Protein AF-A0A7S3BRZ8-F1 (afdb_monomer_lite)

Secondary structure (DSSP, 8-state):
----HHHH--SPTTSPPPHHHHHHHHHHHHT---HHHHHHHHHHHHHHHHHH-GGGHHHHHHHHHT-SS-GGG-------HHHHHHHHHHHHT--HHHHHHH-

Foldseek 3Di:
DDQDLQVLQPDAAQDDRDVVSLVVLVVVLVPDPDPVVNVVSVVSSLSNCCVRPVVCSVVSVCVVVVHDDPPVVVDDPPDDPVNVLVVCCVVVVHDSVVSVVVD

pLDDT: mean 89.5, std 7.9, range [49.34, 96.94]

InterPro domains:
  IPR012308 DNA ligase, ATP-dependent, N-terminal [PF04675] (18-102)
  IPR036599 DNA ligase, ATP-dependent, N-terminal domain superfamily [G3DSA:1.10.3260.10] (1-103)
  IPR036599 DNA ligase, ATP-dependent, N-terminal domain superfamily [SSF117018] (3-103)
  IPR050191 ATP-dependent DNA ligase [PTHR45674] (3-103)

Structure (mmCIF, N/CA/C/O backbone):
data_AF-A0A7S3BRZ8-F1
#
_entry.id   AF-A0A7S3BRZ8-F1
#
loop_
_atom_site.group_PDB
_atom_site.id
_atom_site.type_symbol
_atom_site.label_atom_id
_atom_site.label_alt_id
_atom_site.label_comp_id
_atom_site.label_asym_id
_atom_site.label_entity_id
_atom_site.label_seq_id
_atom_site.pdbx_PDB_ins_code
_atom_site.Cartn_x
_atom_site.Cartn_y
_atom_site.Cartn_z
_atom_site.occupancy
_atom_site.B_iso_or_equiv
_atom_site.auth_seq_id
_atom_site.auth_comp_id
_atom_site.auth_asym_id
_atom_site.auth_atom_id
_atom_site.pdbx_PDB_model_num
ATOM 1 N N . ALA A 1 1 ? 20.787 -9.113 -5.876 1.00 49.34 1 ALA A N 1
ATOM 2 C CA . ALA A 1 1 ? 20.090 -9.865 -6.938 1.00 49.34 1 ALA A CA 1
ATOM 3 C C . ALA A 1 1 ? 19.211 -8.891 -7.710 1.00 49.34 1 ALA A C 1
ATOM 5 O O . ALA A 1 1 ? 18.705 -7.961 -7.091 1.00 49.34 1 ALA A O 1
ATOM 6 N N . ALA A 1 2 ? 19.084 -9.039 -9.029 1.00 72.06 2 ALA A N 1
ATOM 7 C CA . ALA A 1 2 ? 18.134 -8.236 -9.794 1.00 72.06 2 ALA A CA 1
ATOM 8 C C . ALA A 1 2 ? 16.713 -8.646 -9.377 1.00 72.06 2 ALA A C 1
ATOM 10 O O . ALA A 1 2 ? 16.410 -9.836 -9.354 1.00 72.06 2 ALA A O 1
ATOM 11 N N . PHE A 1 3 ? 15.884 -7.681 -8.981 1.00 77.44 3 PHE A N 1
ATOM 12 C CA . PHE A 1 3 ? 14.469 -7.924 -8.715 1.00 77.44 3 PHE A CA 1
ATOM 13 C C . PHE A 1 3 ? 13.789 -8.393 -10.005 1.00 77.44 3 PHE A C 1
ATOM 15 O O . PHE A 1 3 ? 13.953 -7.739 -11.036 1.00 77.44 3 PHE A O 1
ATOM 22 N N . ASP A 1 4 ? 13.044 -9.498 -9.936 1.00 81.12 4 ASP A N 1
ATOM 23 C CA . ASP A 1 4 ? 12.224 -10.001 -11.038 1.00 81.12 4 ASP A CA 1
ATOM 24 C C . ASP A 1 4 ? 10.767 -9.528 -10.871 1.00 81.12 4 ASP A C 1
ATOM 26 O O . ASP A 1 4 ? 10.045 -10.043 -10.009 1.00 81.12 4 ASP A O 1
ATOM 30 N N . PRO A 1 5 ? 10.300 -8.569 -11.693 1.00 75.44 5 PRO A N 1
ATOM 31 C CA . PRO A 1 5 ? 8.930 -8.076 -11.614 1.00 75.44 5 PRO A CA 1
ATOM 32 C C . PRO A 1 5 ? 7.889 -9.138 -11.989 1.00 75.44 5 PRO A C 1
ATOM 34 O O . PRO A 1 5 ? 6.751 -9.068 -11.525 1.00 75.44 5 PRO A O 1
ATOM 37 N N . ALA A 1 6 ? 8.254 -10.125 -12.815 1.00 71.12 6 ALA A N 1
ATOM 38 C CA . ALA A 1 6 ? 7.328 -11.163 -13.247 1.00 71.12 6 ALA A CA 1
ATOM 39 C C . ALA A 1 6 ? 7.035 -12.159 -12.117 1.00 71.12 6 ALA A C 1
ATOM 41 O O . ALA A 1 6 ? 5.876 -12.544 -11.954 1.00 71.12 6 ALA A O 1
ATOM 42 N N . GLY A 1 7 ? 8.049 -12.534 -11.330 1.00 73.50 7 GLY A N 1
ATOM 43 C CA . GLY A 1 7 ? 7.908 -13.416 -10.169 1.00 73.50 7 GLY A CA 1
ATOM 44 C C . GLY A 1 7 ? 7.261 -12.760 -8.944 1.00 73.50 7 GLY A C 1
ATOM 45 O O . GLY A 1 7 ? 6.658 -13.453 -8.127 1.00 73.50 7 GLY A O 1
ATOM 46 N N . ALA A 1 8 ? 7.343 -11.432 -8.816 1.00 75.50 8 ALA A N 1
ATOM 47 C CA . ALA A 1 8 ? 6.706 -10.697 -7.719 1.00 75.50 8 ALA A CA 1
ATOM 48 C C . ALA A 1 8 ? 5.175 -10.621 -7.857 1.00 75.50 8 ALA A C 1
ATOM 50 O O . ALA A 1 8 ? 4.455 -10.586 -6.855 1.00 75.50 8 ALA A O 1
ATOM 51 N N . ALA A 1 9 ? 4.670 -10.609 -9.091 1.00 78.19 9 ALA A N 1
ATOM 52 C CA . ALA A 1 9 ? 3.244 -10.538 -9.357 1.00 78.19 9 ALA A CA 1
ATOM 53 C C . ALA A 1 9 ? 2.579 -11.915 -9.249 1.00 78.19 9 ALA A C 1
ATOM 55 O O . ALA A 1 9 ? 2.822 -12.811 -10.058 1.00 78.19 9 ALA A O 1
ATOM 56 N N . LYS A 1 10 ? 1.704 -12.063 -8.249 1.00 81.81 10 LYS A N 1
ATOM 57 C CA . LYS A 1 10 ? 0.945 -13.298 -7.983 1.00 81.81 10 LYS A CA 1
ATOM 58 C C . LYS A 1 10 ? -0.397 -13.377 -8.729 1.00 81.81 10 LYS A C 1
ATOM 60 O O . LYS A 1 10 ? -1.090 -14.382 -8.600 1.00 81.81 10 LYS A O 1
ATOM 65 N N . TRP A 1 11 ? -0.779 -12.335 -9.470 1.00 89.69 11 TRP A N 1
ATOM 66 C CA . TRP A 1 11 ? -2.013 -12.282 -10.267 1.00 89.69 11 TRP A CA 1
ATOM 67 C C . TRP A 1 11 ? -1.728 -12.520 -11.755 1.00 89.69 11 TRP A C 1
ATOM 69 O O . TRP A 1 11 ? -0.572 -12.460 -12.194 1.00 89.69 11 TRP A O 1
ATOM 79 N N . LYS A 1 12 ? -2.764 -12.839 -12.543 1.00 86.88 12 LYS A N 1
ATOM 80 C CA . LYS A 1 12 ? -2.575 -13.059 -13.984 1.00 86.88 12 LYS A CA 1
ATOM 81 C C . LYS A 1 12 ? -2.380 -11.728 -14.710 1.00 86.88 12 LYS A C 1
ATOM 83 O O . LYS A 1 12 ? -2.874 -10.692 -14.283 1.00 86.88 12 LYS A O 1
ATOM 88 N N . ALA A 1 13 ? -1.658 -11.764 -15.828 1.00 87.06 13 ALA A N 1
ATOM 89 C CA . ALA A 1 13 ? -1.496 -10.579 -16.669 1.00 87.06 13 ALA A CA 1
ATOM 90 C C . ALA A 1 13 ? -2.863 -10.099 -17.191 1.00 87.06 13 ALA A C 1
ATOM 92 O O . ALA A 1 13 ? -3.663 -10.922 -17.639 1.00 87.06 13 ALA A O 1
ATOM 93 N N . GLY A 1 14 ? -3.110 -8.790 -17.122 1.00 87.12 14 GLY A N 1
ATOM 94 C CA . GLY A 1 14 ? -4.385 -8.163 -17.481 1.00 87.12 14 GLY A CA 1
ATOM 95 C C . GLY A 1 14 ? -5.514 -8.338 -16.458 1.00 87.12 14 GLY A C 1
ATOM 96 O O . GLY A 1 14 ? -6.618 -7.863 -16.700 1.00 87.12 14 GLY A O 1
ATOM 97 N N . GLU A 1 15 ? -5.280 -9.019 -15.329 1.00 91.81 15 GLU A N 1
ATOM 98 C CA . GLU A 1 15 ? -6.213 -8.969 -14.198 1.00 91.81 15 GLU A CA 1
ATOM 99 C C . GLU A 1 15 ? -5.913 -7.733 -13.330 1.00 91.81 15 GLU A C 1
ATOM 101 O O . GLU A 1 15 ? -4.740 -7.352 -13.210 1.00 91.81 15 GLU A O 1
ATOM 106 N N . PRO A 1 16 ? -6.938 -7.129 -12.692 1.00 93.25 16 PRO A N 1
ATOM 107 C CA . PRO A 1 16 ? -6.738 -6.015 -11.774 1.00 93.25 16 PRO A CA 1
ATOM 108 C C . PRO A 1 16 ? -5.765 -6.367 -10.651 1.00 93.25 16 PRO A C 1
ATOM 110 O O . PRO A 1 16 ? -5.787 -7.482 -10.115 1.00 93.25 16 PRO A O 1
ATOM 113 N N . VAL A 1 17 ? -4.935 -5.404 -10.262 1.00 94.00 17 VAL A N 1
ATOM 114 C CA . VAL A 1 17 ? -3.956 -5.564 -9.187 1.00 94.00 17 VAL A CA 1
ATOM 115 C C . VAL A 1 17 ? -4.697 -5.833 -7.871 1.00 94.00 17 VAL A C 1
ATOM 117 O O . VAL A 1 17 ? -5.472 -4.990 -7.411 1.00 94.00 17 VAL A O 1
ATOM 120 N N . PRO A 1 18 ? -4.458 -6.978 -7.203 1.00 94.50 18 PRO A N 1
ATOM 121 C CA . PRO A 1 18 ? -5.090 -7.257 -5.922 1.00 94.50 18 PRO A CA 1
ATOM 122 C C . PRO A 1 18 ? -4.674 -6.232 -4.866 1.00 94.50 18 PRO A C 1
ATOM 124 O O . PRO A 1 18 ? -3.482 -6.010 -4.644 1.00 94.50 18 PRO A O 1
ATOM 127 N N . PHE A 1 19 ? -5.637 -5.671 -4.131 1.00 93.56 19 PHE A N 1
ATOM 128 C CA . PHE A 1 19 ? -5.333 -4.708 -3.065 1.00 93.56 19 PHE A CA 1
ATOM 129 C C . PHE A 1 19 ? -4.434 -5.302 -1.965 1.00 93.56 19 PHE A C 1
ATOM 131 O O . PHE A 1 19 ? -3.650 -4.588 -1.348 1.00 93.56 19 PHE A O 1
ATOM 138 N N . SER A 1 20 ? -4.480 -6.623 -1.759 1.00 94.31 20 SER A N 1
ATOM 139 C CA . SER A 1 20 ? -3.576 -7.334 -0.848 1.00 94.31 20 SER A CA 1
ATOM 140 C C . SER A 1 20 ? -2.099 -7.176 -1.219 1.00 94.31 20 SER A C 1
ATOM 142 O O . SER A 1 20 ? -1.275 -7.032 -0.324 1.00 94.31 20 SER A O 1
ATOM 144 N N . PHE A 1 21 ? -1.761 -7.135 -2.512 1.00 93.75 21 PHE A N 1
ATOM 145 C CA . PHE A 1 21 ? -0.390 -6.889 -2.971 1.00 93.75 21 PHE A CA 1
ATOM 146 C C . PHE A 1 21 ? 0.076 -5.470 -2.623 1.00 93.75 21 PHE A C 1
ATOM 148 O O . PHE A 1 21 ? 1.206 -5.263 -2.174 1.00 93.75 21 PHE A O 1
ATOM 155 N N . PHE A 1 22 ? -0.812 -4.490 -2.797 1.00 94.00 22 PHE A N 1
ATOM 156 C CA . PHE A 1 22 ? -0.536 -3.108 -2.422 1.00 94.00 22 PHE A CA 1
ATOM 157 C C . PHE A 1 22 ? -0.379 -2.958 -0.902 1.00 94.00 22 PHE A C 1
ATOM 159 O O . PHE A 1 22 ? 0.600 -2.365 -0.454 1.00 94.00 22 PHE A O 1
ATOM 166 N N . ARG A 1 23 ? -1.273 -3.566 -0.110 1.00 95.69 23 ARG A N 1
ATOM 167 C CA . ARG A 1 23 ? -1.153 -3.638 1.355 1.00 95.69 23 ARG A CA 1
ATOM 168 C C . ARG A 1 23 ? 0.186 -4.244 1.778 1.00 95.69 23 ARG A C 1
ATOM 170 O O . ARG A 1 23 ? 0.897 -3.603 2.536 1.00 95.69 23 ARG A O 1
ATOM 177 N N . ASP A 1 24 ? 0.564 -5.409 1.250 1.00 94.94 24 ASP A N 1
ATOM 178 C CA . ASP A 1 24 ? 1.836 -6.065 1.609 1.00 94.94 24 ASP A CA 1
ATOM 179 C C . ASP A 1 24 ? 3.048 -5.170 1.324 1.00 94.94 24 ASP A C 1
ATOM 181 O O . ASP A 1 24 ? 4.022 -5.152 2.075 1.00 94.94 24 ASP A O 1
ATOM 185 N N . THR A 1 25 ? 2.978 -4.392 0.241 1.00 94.88 25 THR A N 1
ATOM 186 C CA . THR A 1 25 ? 4.009 -3.402 -0.082 1.00 94.88 25 THR A CA 1
ATOM 187 C C . THR A 1 25 ? 4.040 -2.275 0.954 1.00 94.88 25 THR A C 1
ATOM 189 O O . THR A 1 25 ? 5.122 -1.860 1.363 1.00 94.88 25 THR A O 1
ATOM 192 N N . LEU A 1 26 ? 2.879 -1.769 1.383 1.00 96.12 26 LEU A N 1
ATOM 193 C CA . LEU A 1 26 ? 2.789 -0.735 2.418 1.00 96.12 26 LEU A CA 1
ATOM 194 C C . LEU A 1 26 ? 3.291 -1.230 3.778 1.00 96.12 26 LEU A C 1
ATOM 196 O O . LEU A 1 26 ? 4.006 -0.484 4.443 1.00 96.12 26 LEU A O 1
ATOM 200 N N . ASP A 1 27 ? 2.982 -2.469 4.154 1.00 96.88 27 ASP A N 1
ATOM 201 C CA . ASP A 1 27 ? 3.467 -3.083 5.395 1.00 96.88 27 ASP A CA 1
ATOM 202 C C . ASP A 1 27 ? 5.001 -3.182 5.3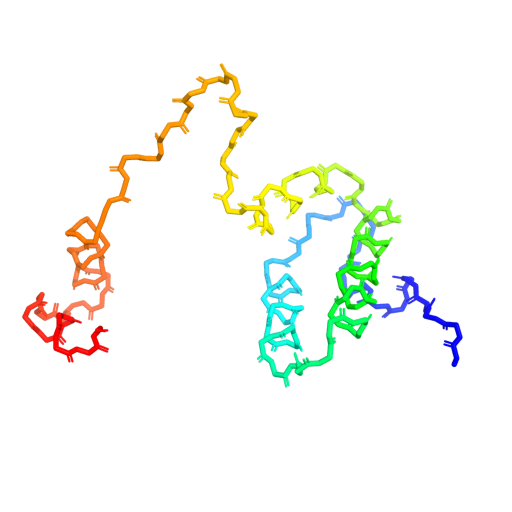74 1.00 96.88 27 ASP A C 1
ATOM 204 O O . ASP A 1 27 ? 5.675 -2.706 6.287 1.00 96.88 27 ASP A O 1
ATOM 208 N N . ALA A 1 28 ? 5.576 -3.661 4.263 1.00 95.94 28 ALA A N 1
ATOM 209 C CA . ALA A 1 28 ? 7.028 -3.702 4.079 1.00 95.94 28 ALA A CA 1
ATOM 210 C C . ALA A 1 28 ? 7.681 -2.305 4.108 1.00 95.94 28 ALA A C 1
ATOM 212 O O . ALA A 1 28 ? 8.818 -2.158 4.554 1.00 95.94 28 ALA A O 1
ATOM 213 N N . ILE A 1 29 ? 6.985 -1.270 3.625 1.00 96.31 29 ILE A N 1
ATOM 214 C CA . ILE A 1 29 ? 7.447 0.123 3.712 1.00 96.31 29 ILE A CA 1
ATOM 215 C C . ILE A 1 29 ? 7.393 0.629 5.158 1.00 96.31 29 ILE A C 1
ATOM 217 O O . ILE A 1 29 ? 8.308 1.337 5.574 1.00 96.31 29 ILE A O 1
ATOM 221 N N . ALA A 1 30 ? 6.344 0.293 5.910 1.00 95.94 30 ALA A N 1
ATOM 222 C CA . ALA A 1 30 ? 6.158 0.736 7.290 1.00 95.94 30 ALA A CA 1
ATOM 223 C C . ALA A 1 30 ? 7.211 0.146 8.242 1.00 95.94 30 ALA A C 1
ATOM 225 O O . ALA A 1 30 ? 7.630 0.817 9.184 1.00 95.94 30 ALA A O 1
ATOM 226 N N . GLU A 1 31 ? 7.668 -1.077 7.973 1.00 96.38 31 GLU A N 1
ATOM 227 C CA . GLU A 1 31 ? 8.710 -1.754 8.753 1.00 96.38 31 GLU A CA 1
ATOM 228 C C . GLU A 1 31 ? 10.142 -1.317 8.387 1.00 96.38 31 GLU A C 1
ATOM 230 O O . GLU A 1 31 ? 11.084 -1.590 9.135 1.00 96.38 31 GLU A O 1
ATOM 235 N N . GLU A 1 32 ? 10.344 -0.630 7.257 1.00 96.62 32 GLU A N 1
ATOM 236 C CA . GLU A 1 32 ? 11.676 -0.275 6.763 1.00 96.62 32 GLU A CA 1
ATOM 237 C C . GLU A 1 32 ? 12.103 1.146 7.182 1.00 96.62 32 GLU A C 1
ATOM 239 O O . GLU A 1 32 ? 11.534 2.134 6.717 1.00 96.62 32 GLU A O 1
ATOM 244 N N . PRO A 1 33 ? 13.180 1.309 7.974 1.00 94.75 33 PRO A N 1
ATOM 245 C CA . PRO A 1 33 ? 13.662 2.634 8.368 1.00 94.75 33 PRO A CA 1
ATOM 246 C C . PRO A 1 33 ? 14.483 3.353 7.282 1.00 94.75 33 PRO A C 1
ATOM 248 O O . PRO A 1 33 ? 14.672 4.572 7.342 1.00 94.75 33 PRO A O 1
ATOM 251 N N . LYS A 1 34 ? 15.041 2.639 6.293 1.00 96.94 34 LYS A N 1
ATOM 252 C CA . LYS A 1 34 ? 15.955 3.227 5.302 1.00 96.94 34 LYS A CA 1
ATOM 253 C C . LYS A 1 34 ? 15.194 3.730 4.084 1.00 96.94 34 LYS A C 1
ATOM 255 O O . LYS A 1 34 ? 14.730 2.956 3.249 1.00 96.94 34 LYS A O 1
ATOM 260 N N . ARG A 1 35 ? 15.233 5.048 3.872 1.00 95.25 35 ARG A N 1
ATOM 261 C CA . ARG A 1 35 ? 14.629 5.720 2.705 1.00 95.25 35 ARG A CA 1
ATOM 262 C C . ARG A 1 35 ? 14.984 5.081 1.356 1.00 95.25 35 ARG A C 1
ATOM 264 O O . ARG A 1 35 ? 14.111 4.947 0.506 1.00 95.25 35 ARG A O 1
ATOM 271 N N . LEU A 1 36 ? 16.243 4.684 1.147 1.00 96.88 36 LEU A N 1
ATOM 272 C CA . LEU A 1 36 ? 16.662 4.042 -0.107 1.00 96.88 36 LEU A CA 1
ATOM 273 C C . LEU A 1 36 ? 15.989 2.681 -0.315 1.00 96.88 36 LEU A C 1
ATOM 275 O O . LEU A 1 36 ? 15.650 2.335 -1.444 1.00 96.88 36 LEU A O 1
ATOM 279 N N . ARG A 1 37 ? 15.772 1.916 0.761 1.00 95.88 37 ARG A N 1
ATOM 280 C CA . ARG A 1 37 ? 15.094 0.625 0.666 1.00 95.88 37 ARG A CA 1
ATOM 281 C C . ARG A 1 37 ? 13.589 0.803 0.472 1.00 95.88 37 ARG A C 1
ATOM 283 O O . ARG A 1 37 ? 13.031 0.120 -0.378 1.00 95.88 37 ARG A O 1
ATOM 290 N N . ILE A 1 38 ? 12.972 1.794 1.119 1.00 96.38 38 ILE A N 1
ATOM 291 C CA . ILE A 1 38 ? 11.588 2.208 0.824 1.00 96.38 38 ILE A CA 1
ATOM 292 C C . ILE A 1 38 ? 11.427 2.536 -0.668 1.00 96.38 38 ILE A C 1
ATOM 294 O O . ILE A 1 38 ? 10.526 2.027 -1.327 1.00 96.38 38 ILE A O 1
ATOM 298 N N . GLN A 1 39 ? 12.326 3.349 -1.235 1.00 96.00 39 GLN A N 1
ATOM 299 C CA . GLN A 1 39 ? 12.287 3.693 -2.662 1.00 96.00 39 GLN A CA 1
ATOM 300 C C . GLN A 1 39 ? 12.413 2.461 -3.563 1.00 96.00 39 GLN A C 1
ATOM 302 O O . GLN A 1 39 ? 11.739 2.387 -4.591 1.00 96.00 39 GLN A O 1
ATOM 307 N N . GLN A 1 40 ? 13.252 1.494 -3.184 1.00 95.50 40 GLN A N 1
ATOM 308 C CA . GLN A 1 40 ? 13.350 0.224 -3.898 1.00 95.50 40 GLN A CA 1
ATOM 309 C C . GLN A 1 40 ? 12.038 -0.557 -3.829 1.00 95.50 40 GLN A C 1
ATOM 311 O O . GLN A 1 40 ? 11.543 -0.921 -4.884 1.00 95.50 40 GLN A O 1
ATOM 316 N N . LEU A 1 41 ? 11.434 -0.734 -2.649 1.00 95.31 41 LEU A N 1
ATOM 317 C CA . LEU A 1 41 ? 10.151 -1.436 -2.483 1.00 95.31 41 LEU A CA 1
ATOM 318 C C . LEU A 1 41 ? 9.037 -0.817 -3.339 1.00 95.31 41 LEU A C 1
ATOM 320 O O . LEU A 1 41 ? 8.334 -1.522 -4.061 1.00 95.31 41 LEU A O 1
ATOM 324 N N . VAL A 1 42 ? 8.923 0.515 -3.331 1.00 95.56 42 VAL A N 1
ATOM 325 C CA . VAL A 1 42 ? 7.965 1.231 -4.188 1.00 95.56 42 VAL A CA 1
ATOM 326 C C . VAL A 1 42 ? 8.276 0.989 -5.668 1.00 95.56 42 VAL A C 1
ATOM 328 O O . VAL A 1 42 ? 7.378 0.697 -6.452 1.00 95.56 42 VAL A O 1
ATOM 331 N N . THR A 1 43 ? 9.548 1.061 -6.066 1.00 95.19 43 THR A N 1
ATOM 332 C CA . THR A 1 43 ? 9.963 0.822 -7.460 1.00 95.19 43 THR A CA 1
ATOM 333 C C . THR A 1 43 ? 9.679 -0.615 -7.904 1.00 95.19 43 THR A C 1
ATOM 335 O O . THR A 1 43 ? 9.242 -0.834 -9.030 1.00 95.19 43 THR A O 1
ATOM 338 N N . GLU A 1 44 ? 9.928 -1.591 -7.034 1.00 94.31 44 GLU A N 1
ATOM 339 C CA . GLU A 1 44 ? 9.652 -3.015 -7.237 1.00 94.31 44 GLU A CA 1
ATOM 340 C C . GLU A 1 44 ? 8.149 -3.241 -7.476 1.00 94.31 44 GLU A C 1
ATOM 342 O O . GLU A 1 44 ? 7.765 -3.833 -8.488 1.00 94.31 44 GLU A O 1
ATOM 347 N N . CYS A 1 45 ? 7.303 -2.664 -6.617 1.00 94.69 45 CYS A N 1
ATOM 348 C CA . CYS A 1 45 ? 5.844 -2.693 -6.738 1.00 94.69 45 CYS A CA 1
ATOM 349 C C . CYS A 1 45 ? 5.356 -2.071 -8.058 1.00 94.69 45 CYS A C 1
ATOM 351 O O . CYS A 1 45 ? 4.670 -2.728 -8.843 1.00 94.69 45 CYS A O 1
ATOM 353 N N . LEU A 1 46 ? 5.773 -0.835 -8.356 1.00 95.25 46 LEU A N 1
ATOM 354 C CA . LEU A 1 46 ? 5.348 -0.124 -9.567 1.00 95.25 46 LEU A CA 1
ATOM 355 C C . LEU A 1 46 ? 5.822 -0.822 -10.849 1.00 95.25 46 LEU A C 1
ATOM 357 O O . LEU A 1 46 ? 5.088 -0.850 -11.833 1.00 95.25 46 LEU A O 1
ATOM 361 N N . ARG A 1 47 ? 7.017 -1.429 -10.852 1.00 94.38 47 ARG A N 1
ATOM 362 C CA . ARG A 1 47 ? 7.510 -2.212 -11.999 1.00 94.38 47 ARG A CA 1
ATOM 363 C C . ARG A 1 47 ? 6.707 -3.490 -12.220 1.00 94.38 47 ARG A C 1
ATOM 365 O O . ARG A 1 47 ? 6.444 -3.826 -13.371 1.00 94.38 47 ARG A O 1
ATOM 372 N N . ALA A 1 48 ? 6.326 -4.194 -11.153 1.00 93.38 48 ALA A N 1
ATOM 373 C CA . ALA A 1 48 ? 5.491 -5.390 -11.262 1.00 93.38 48 ALA A CA 1
ATOM 374 C C . ALA A 1 48 ? 4.116 -5.053 -11.862 1.00 93.38 48 ALA A C 1
ATOM 376 O O . ALA A 1 48 ? 3.654 -5.743 -12.771 1.00 93.38 48 ALA A O 1
ATOM 377 N N . ILE A 1 49 ? 3.512 -3.946 -11.419 1.00 94.38 49 ILE A N 1
ATOM 378 C CA . ILE A 1 49 ? 2.231 -3.452 -11.941 1.00 94.38 49 ILE A CA 1
ATOM 379 C C . ILE A 1 49 ? 2.370 -3.011 -13.397 1.00 94.38 49 ILE A C 1
ATOM 381 O O . ILE A 1 49 ? 1.630 -3.497 -14.244 1.00 94.38 49 ILE A O 1
ATOM 385 N N . ALA A 1 50 ? 3.359 -2.174 -13.718 1.00 93.81 50 ALA A N 1
ATOM 386 C CA . ALA A 1 50 ? 3.584 -1.699 -15.084 1.00 93.81 50 ALA A CA 1
ATOM 387 C C . ALA A 1 50 ? 3.791 -2.844 -16.092 1.00 93.81 50 ALA A C 1
ATOM 389 O O . ALA A 1 50 ? 3.419 -2.713 -17.254 1.00 93.81 50 ALA A O 1
ATOM 390 N N . LEU A 1 51 ? 4.379 -3.964 -15.653 1.00 92.56 51 LEU A N 1
ATOM 391 C CA . LEU A 1 51 ? 4.580 -5.142 -16.492 1.00 92.56 51 LEU A CA 1
ATOM 392 C C . LEU A 1 51 ? 3.301 -5.974 -16.682 1.00 92.56 51 LEU A C 1
ATOM 394 O O . LEU A 1 51 ? 3.113 -6.559 -17.746 1.00 92.56 51 LEU A O 1
ATOM 398 N N . ARG A 1 52 ? 2.461 -6.098 -15.648 1.00 91.00 52 ARG A N 1
ATOM 399 C CA . ARG A 1 52 ? 1.327 -7.042 -15.632 1.00 91.00 52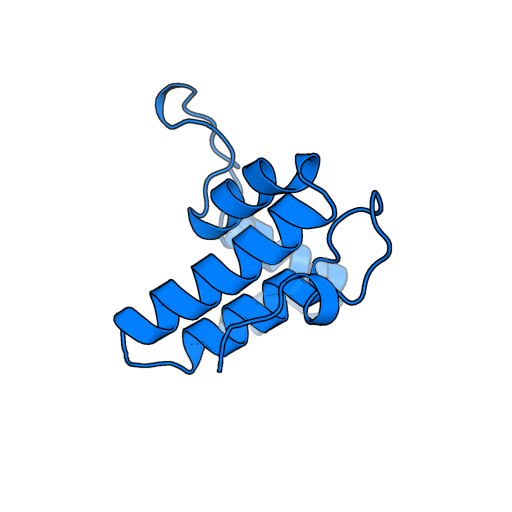 ARG A CA 1
ATOM 400 C C . ARG A 1 52 ? -0.019 -6.409 -15.960 1.00 91.00 52 ARG A C 1
ATOM 402 O O . ARG A 1 52 ? -0.819 -7.060 -16.627 1.00 91.00 52 ARG A O 1
ATOM 409 N N . THR A 1 53 ? -0.238 -5.196 -15.468 1.00 93.81 53 THR A N 1
ATOM 410 C CA . THR A 1 53 ? -1.520 -4.480 -15.455 1.00 93.81 53 THR A CA 1
ATOM 411 C C . THR A 1 53 ? -1.230 -2.967 -15.507 1.00 93.81 53 THR A C 1
ATOM 413 O O . THR A 1 53 ? -1.377 -2.263 -14.503 1.00 93.81 53 THR A O 1
ATOM 416 N N . PRO A 1 54 ? -0.698 -2.446 -16.632 1.00 94.62 54 PRO A N 1
ATOM 417 C CA . PRO A 1 54 ? -0.284 -1.044 -16.757 1.00 94.62 54 PRO A CA 1
ATOM 418 C C . PRO A 1 54 ? -1.409 -0.027 -16.500 1.00 94.62 54 PRO A C 1
ATOM 420 O O . PRO A 1 54 ? -1.130 1.095 -16.080 1.00 94.62 54 PRO A O 1
ATOM 423 N N . GLU A 1 55 ? -2.664 -0.408 -16.719 1.00 95.38 55 GLU A N 1
ATOM 424 C CA . GLU A 1 55 ? -3.863 0.385 -16.451 1.00 95.38 55 GLU A CA 1
ATOM 425 C C . GLU A 1 55 ? -4.025 0.759 -14.968 1.00 95.38 55 GLU A C 1
ATOM 427 O O . GLU A 1 55 ? -4.471 1.865 -14.660 1.00 95.38 55 GLU A O 1
ATOM 432 N N . ASP A 1 56 ? -3.566 -0.100 -14.055 1.00 95.38 56 ASP A N 1
ATOM 433 C CA . ASP A 1 56 ? -3.664 0.114 -12.607 1.00 95.38 56 ASP A CA 1
ATOM 434 C C . ASP A 1 56 ? -2.474 0.900 -12.038 1.00 95.38 56 ASP A C 1
ATOM 436 O O . ASP A 1 56 ? -2.473 1.290 -10.867 1.00 95.38 56 ASP A O 1
ATOM 440 N N . LEU A 1 57 ? -1.465 1.199 -12.864 1.00 95.19 57 LEU A N 1
ATOM 441 C CA . LEU A 1 57 ? -0.280 1.934 -12.430 1.00 95.19 57 LEU A CA 1
ATOM 442 C C . LEU A 1 57 ? -0.640 3.328 -11.904 1.00 95.19 57 LEU A C 1
ATOM 444 O O . LEU A 1 57 ? -0.175 3.730 -10.837 1.00 95.19 57 LEU A O 1
ATOM 448 N N . LEU A 1 58 ? -1.470 4.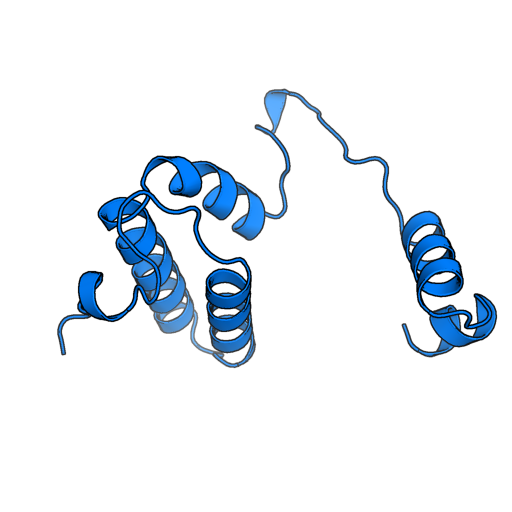066 -12.644 1.00 94.38 58 LEU A N 1
ATOM 449 C CA . LEU A 1 58 ? -1.866 5.424 -12.273 1.00 94.38 58 LEU A CA 1
ATOM 450 C C . LEU A 1 58 ? -2.721 5.447 -10.988 1.00 94.38 58 LEU A C 1
ATOM 452 O O . LEU A 1 58 ? -2.357 6.191 -10.071 1.00 94.38 58 LEU A O 1
ATOM 456 N N . PRO A 1 59 ? -3.784 4.627 -10.852 1.00 93.62 59 PRO A N 1
ATOM 457 C CA . PRO A 1 59 ? -4.506 4.474 -9.589 1.00 93.62 59 PRO A CA 1
ATOM 458 C C . PRO A 1 59 ? -3.595 4.174 -8.390 1.00 93.62 59 PRO A C 1
ATOM 460 O O . PRO A 1 59 ? -3.723 4.808 -7.344 1.00 93.62 59 PRO A O 1
ATOM 463 N N . VAL A 1 60 ? -2.625 3.266 -8.531 1.00 95.19 60 VAL A N 1
ATOM 464 C CA . VAL A 1 60 ? -1.716 2.907 -7.428 1.00 95.19 60 VAL A CA 1
ATOM 465 C C . VAL A 1 60 ? -0.773 4.057 -7.056 1.00 95.19 60 VAL A C 1
ATOM 467 O O . VAL A 1 60 ? -0.517 4.285 -5.872 1.00 95.19 60 VAL A O 1
ATOM 470 N N . VAL A 1 61 ? -0.298 4.841 -8.028 1.00 95.06 61 VAL A N 1
ATOM 471 C CA . VAL A 1 61 ? 0.482 6.061 -7.750 1.00 95.06 61 VAL A CA 1
ATOM 472 C C . VAL A 1 61 ? -0.345 7.071 -6.948 1.00 95.06 61 VAL A C 1
ATOM 474 O O . VAL A 1 61 ? 0.164 7.667 -5.995 1.00 95.06 61 VAL A O 1
ATOM 477 N N . TYR A 1 62 ? -1.626 7.232 -7.282 1.00 93.62 62 TYR A N 1
ATOM 478 C CA . TYR A 1 62 ? -2.544 8.080 -6.523 1.00 93.62 62 TYR A CA 1
ATOM 479 C C . TYR A 1 62 ? -2.763 7.580 -5.090 1.00 93.62 62 TYR A C 1
ATOM 481 O O . TYR A 1 62 ? -2.716 8.385 -4.154 1.00 93.62 62 TYR A O 1
ATOM 489 N N . LEU A 1 63 ? -2.889 6.264 -4.891 1.00 93.69 63 LEU A N 1
ATOM 490 C CA . LEU A 1 63 ? -2.978 5.659 -3.558 1.00 93.69 63 LEU A CA 1
ATOM 491 C C . LEU A 1 63 ? -1.717 5.914 -2.719 1.00 93.69 63 LEU A C 1
ATOM 493 O O . LEU A 1 63 ? -1.832 6.335 -1.568 1.00 93.69 63 LEU A O 1
ATOM 497 N N . PHE A 1 64 ? -0.516 5.750 -3.288 1.00 93.94 64 PHE A N 1
ATOM 498 C CA . PHE A 1 64 ? 0.737 6.099 -2.600 1.00 93.94 64 PHE A CA 1
ATOM 499 C C . PHE A 1 64 ? 0.804 7.585 -2.229 1.00 93.94 64 PHE A C 1
ATOM 501 O O . PHE A 1 64 ? 1.279 7.936 -1.149 1.00 93.94 64 PHE A O 1
ATOM 508 N N . ALA A 1 65 ? 0.311 8.461 -3.106 1.00 91.62 65 ALA A N 1
ATOM 509 C CA . ALA A 1 65 ? 0.247 9.897 -2.857 1.00 91.62 65 ALA A CA 1
ATOM 510 C C . ALA A 1 65 ? -0.881 10.304 -1.892 1.00 91.62 65 ALA A C 1
ATOM 512 O O . ALA A 1 65 ? -0.932 1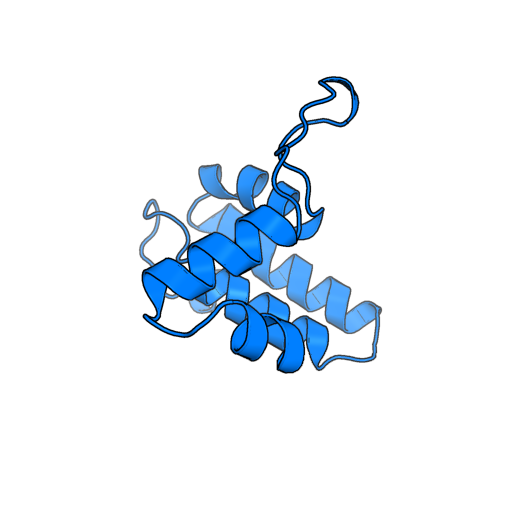1.473 -1.505 1.00 91.62 65 ALA A O 1
ATOM 513 N N . ARG A 1 66 ? -1.776 9.373 -1.520 1.00 89.06 66 ARG A N 1
ATOM 514 C CA . ARG A 1 66 ? -3.021 9.625 -0.775 1.00 89.06 66 ARG A CA 1
ATOM 515 C C . ARG A 1 66 ? -3.868 10.727 -1.420 1.00 89.06 66 ARG A C 1
ATOM 517 O O . ARG A 1 66 ? -4.372 11.620 -0.744 1.00 89.06 66 ARG A O 1
ATOM 524 N N . ARG A 1 67 ? -3.984 10.691 -2.747 1.00 87.38 67 ARG A N 1
ATOM 525 C CA . ARG A 1 67 ? -4.756 11.653 -3.547 1.00 87.38 67 ARG A CA 1
ATOM 526 C C . ARG A 1 67 ? -5.766 10.909 -4.402 1.00 87.38 67 ARG A C 1
ATOM 528 O O . ARG A 1 67 ? -5.475 9.816 -4.862 1.00 87.38 67 ARG A O 1
ATOM 535 N N . LEU A 1 68 ? -6.923 11.519 -4.635 1.00 85.69 68 LEU A N 1
ATOM 536 C CA . LEU A 1 68 ? -7.948 10.964 -5.526 1.00 85.69 68 LEU A CA 1
ATOM 537 C C . LEU A 1 68 ? -7.841 11.464 -6.964 1.00 85.69 68 LEU A C 1
ATOM 539 O O . LEU A 1 68 ? -8.305 10.798 -7.880 1.00 85.69 68 LEU A O 1
ATOM 543 N N . ALA A 1 69 ? -7.240 12.636 -7.150 1.00 86.12 69 ALA A N 1
ATOM 544 C CA . ALA A 1 69 ? -7.187 13.332 -8.423 1.00 86.12 69 ALA A CA 1
ATOM 545 C C . ALA A 1 69 ? -5.926 14.213 -8.502 1.00 86.12 69 ALA A C 1
ATOM 547 O O . ALA A 1 69 ? -5.237 14.425 -7.489 1.00 86.12 69 ALA A O 1
ATOM 548 N N . PRO A 1 70 ? -5.590 14.750 -9.688 1.00 85.44 70 PRO A N 1
ATOM 549 C CA . PRO A 1 70 ? -4.619 15.827 -9.818 1.00 85.44 70 PRO A CA 1
ATOM 550 C C . PRO A 1 70 ? -4.923 17.008 -8.886 1.00 85.44 70 PRO A C 1
ATOM 552 O O . PRO A 1 70 ? -6.070 17.398 -8.693 1.00 85.44 70 PRO A O 1
ATOM 555 N N . ALA A 1 71 ? -3.877 17.645 -8.355 1.00 81.50 71 ALA A N 1
ATOM 556 C CA . ALA A 1 71 ? -4.035 18.735 -7.385 1.00 81.50 71 ALA A CA 1
ATOM 557 C C . ALA A 1 71 ? -4.813 19.951 -7.926 1.00 81.50 71 ALA A C 1
ATOM 559 O O . ALA A 1 71 ? -5.404 20.689 -7.147 1.00 81.50 71 ALA A O 1
ATOM 560 N N . HIS A 1 72 ? -4.813 20.163 -9.245 1.00 86.38 72 HIS A N 1
ATOM 561 C CA . HIS A 1 72 ? -5.509 21.284 -9.879 1.00 86.38 72 HIS A CA 1
ATOM 562 C C . HIS A 1 72 ? -7.016 21.048 -10.05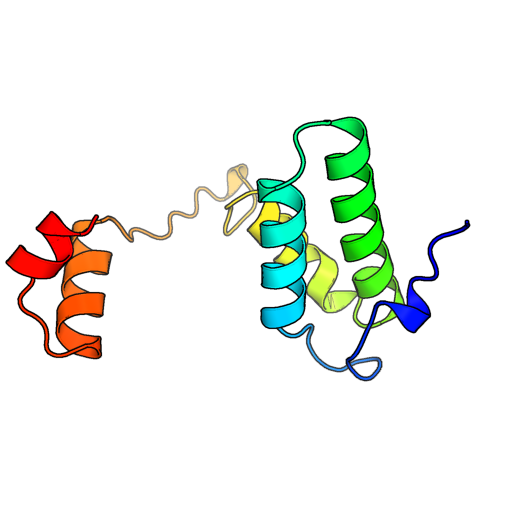5 1.00 86.38 72 HIS A C 1
ATOM 564 O O . HIS A 1 72 ? -7.735 22.000 -10.335 1.00 86.38 72 HIS A O 1
ATOM 570 N N . GLU A 1 73 ? -7.498 19.811 -9.895 1.00 85.38 73 GLU A N 1
ATOM 571 C CA . GLU A 1 73 ? -8.931 19.499 -9.972 1.00 85.38 73 GLU A CA 1
ATOM 572 C C . GLU A 1 73 ? -9.671 19.818 -8.667 1.00 85.38 73 GLU A C 1
ATOM 574 O O . GLU A 1 73 ? -10.892 19.924 -8.671 1.00 85.38 73 GLU A O 1
ATOM 579 N N . GLY A 1 74 ? -8.952 19.984 -7.548 1.00 78.12 74 GLY A N 1
ATOM 580 C CA . GLY A 1 74 ? -9.554 20.354 -6.261 1.00 78.12 74 GLY A CA 1
ATOM 581 C C . GLY A 1 74 ? -10.543 19.321 -5.705 1.00 78.12 74 GLY A C 1
ATOM 582 O O . GLY A 1 74 ? -11.411 19.676 -4.915 1.00 78.12 74 GLY A O 1
ATOM 583 N N . MET A 1 75 ? -10.447 18.056 -6.129 1.00 81.62 75 MET A N 1
ATOM 584 C CA . MET A 1 75 ? -11.356 17.004 -5.678 1.00 81.62 75 MET A CA 1
ATOM 585 C C . MET A 1 75 ? -11.055 16.593 -4.232 1.00 81.62 75 MET A C 1
ATOM 587 O O . MET A 1 75 ? -9.969 16.095 -3.927 1.00 81.62 75 MET A O 1
ATOM 591 N N . GLU A 1 76 ? -12.053 16.732 -3.363 1.00 78.19 76 GLU A N 1
ATOM 592 C CA 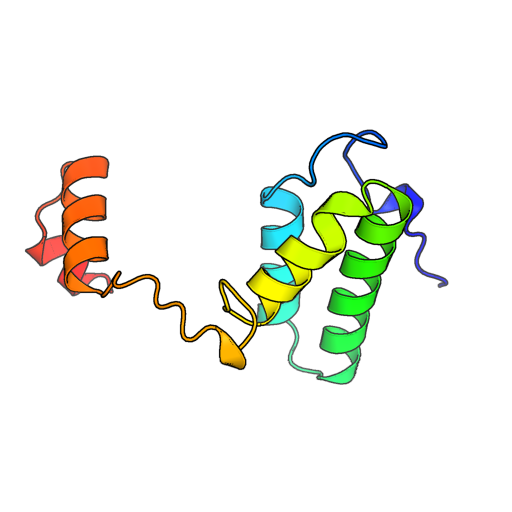. GLU A 1 76 ? -12.009 16.296 -1.968 1.00 78.19 76 GLU A CA 1
ATOM 593 C C . GLU A 1 76 ? -12.951 15.107 -1.753 1.00 78.19 76 GLU A C 1
ATOM 595 O O . GLU A 1 76 ? -14.096 15.113 -2.204 1.00 78.19 76 GLU A O 1
ATOM 600 N N . MET A 1 77 ? -12.483 14.079 -1.033 1.00 75.81 77 MET A N 1
ATOM 601 C CA . MET A 1 77 ? -13.312 12.911 -0.703 1.00 75.81 77 MET A CA 1
ATOM 602 C C . MET A 1 77 ? -14.476 13.283 0.234 1.00 75.81 77 MET A C 1
ATOM 604 O O . MET A 1 77 ? -15.461 12.558 0.295 1.00 75.81 77 MET A O 1
ATOM 608 N N . ASN A 1 78 ? -14.366 14.398 0.973 1.00 76.88 78 ASN A N 1
ATOM 609 C CA . ASN A 1 78 ? -15.317 14.827 2.008 1.00 76.88 78 ASN A CA 1
ATOM 610 C C . ASN A 1 78 ? -15.658 13.730 3.043 1.00 76.88 78 ASN A C 1
ATOM 612 O O . ASN A 1 78 ? -16.720 13.750 3.662 1.00 76.88 78 ASN A O 1
ATOM 616 N N . VAL A 1 79 ? -14.741 12.781 3.259 1.00 85.81 79 VAL A N 1
ATOM 617 C CA . VAL A 1 79 ? -14.839 11.739 4.288 1.00 85.81 79 VAL A CA 1
ATOM 618 C C . VAL A 1 79 ? -13.876 12.096 5.413 1.00 85.81 79 VAL A C 1
ATOM 620 O O . VAL A 1 79 ? -12.663 12.072 5.227 1.00 85.81 79 VAL A O 1
ATOM 623 N N . GLY A 1 80 ? -14.432 12.449 6.570 1.00 86.50 80 GLY A N 1
ATOM 624 C CA . GLY A 1 80 ? -13.676 12.697 7.799 1.00 86.50 80 GLY A CA 1
ATOM 625 C C . GLY A 1 80 ? -13.891 11.608 8.850 1.00 86.50 80 GLY A C 1
ATOM 626 O O . GLY A 1 80 ? -14.722 10.713 8.680 1.00 86.50 80 GLY A O 1
ATOM 627 N N . ASP A 1 81 ? -13.194 11.732 9.978 1.00 88.19 81 ASP A N 1
ATOM 628 C CA . ASP A 1 81 ? -13.175 10.734 11.057 1.00 88.19 81 ASP A CA 1
ATOM 629 C C . ASP A 1 81 ? -14.571 10.375 11.579 1.00 88.19 81 ASP A C 1
ATOM 631 O O . ASP A 1 81 ? -14.863 9.210 11.829 1.00 88.19 81 ASP A O 1
ATOM 635 N N . ALA A 1 82 ? -15.480 11.351 11.677 1.00 90.12 82 ALA A N 1
ATOM 636 C CA . ALA A 1 82 ? -16.853 11.103 12.119 1.00 90.12 82 ALA A CA 1
ATOM 637 C C . ALA A 1 82 ? -17.612 10.144 11.181 1.00 90.12 82 ALA A C 1
ATOM 639 O O . ALA A 1 82 ? -18.336 9.265 11.650 1.00 90.12 82 ALA A O 1
ATOM 640 N N . ALA A 1 83 ? -17.423 10.285 9.864 1.00 91.38 83 ALA A N 1
ATOM 641 C CA . ALA A 1 83 ? -18.027 9.391 8.880 1.00 91.38 83 ALA A CA 1
ATOM 642 C C . ALA A 1 83 ? -17.397 7.991 8.944 1.00 91.38 83 ALA A C 1
ATOM 644 O O . ALA A 1 83 ? -18.115 6.992 8.857 1.00 91.38 83 ALA A O 1
ATOM 645 N N . LEU A 1 84 ? -16.079 7.910 9.163 1.00 89.81 84 LEU A N 1
ATOM 646 C CA . LEU A 1 84 ? -15.363 6.641 9.324 1.00 89.81 84 LEU A CA 1
ATOM 647 C C . LEU A 1 84 ? -15.815 5.885 10.579 1.00 89.81 84 LEU A C 1
ATOM 649 O O . LEU A 1 84 ? -16.179 4.716 10.484 1.00 89.81 84 LEU A O 1
ATOM 653 N N . ILE A 1 85 ? -15.869 6.555 11.732 1.00 92.50 85 ILE A N 1
ATOM 654 C CA . ILE A 1 85 ? -16.293 5.962 13.009 1.00 92.50 85 ILE A CA 1
ATOM 655 C C . ILE A 1 85 ? -17.719 5.426 12.915 1.00 92.50 85 ILE A C 1
ATOM 657 O O . ILE A 1 85 ? -17.979 4.298 13.332 1.00 92.50 85 ILE A O 1
ATOM 661 N N . LYS A 1 86 ? -18.637 6.216 12.348 1.00 91.88 86 LYS A N 1
ATOM 662 C CA . LYS A 1 86 ? -20.027 5.798 12.166 1.00 91.88 86 LYS A CA 1
ATOM 663 C C . LYS A 1 86 ? -20.126 4.571 11.257 1.00 91.88 86 LYS A C 1
ATOM 665 O O . LYS A 1 86 ? -20.759 3.587 11.625 1.00 91.88 86 LYS A O 1
ATOM 670 N N . THR A 1 87 ? -19.436 4.591 10.117 1.00 92.25 87 THR A N 1
ATOM 671 C CA . THR A 1 87 ? -19.437 3.464 9.170 1.00 92.25 87 THR A CA 1
ATOM 672 C C . THR A 1 87 ? -18.846 2.197 9.798 1.00 92.25 87 THR A C 1
ATOM 674 O O . THR A 1 87 ? -19.387 1.109 9.621 1.00 92.25 87 THR A O 1
ATOM 677 N N . LEU A 1 88 ? -17.765 2.316 10.576 1.00 91.38 88 LEU A N 1
ATOM 678 C CA . LEU A 1 88 ? -17.163 1.192 11.301 1.00 91.38 88 LEU A CA 1
ATOM 679 C C . LEU A 1 88 ? -18.085 0.655 12.397 1.00 91.38 88 LEU A C 1
ATOM 681 O O . LEU A 1 88 ? -18.209 -0.558 12.557 1.00 91.38 88 LEU A O 1
ATOM 685 N N . SER A 1 89 ? -18.746 1.545 13.135 1.00 93.75 89 SER A N 1
ATOM 686 C CA . SER A 1 89 ? -19.737 1.188 14.150 1.00 93.75 89 SER A CA 1
ATOM 687 C C . SER A 1 89 ? -20.882 0.374 13.540 1.00 93.75 89 SER A C 1
ATOM 689 O O . SER A 1 89 ? -21.207 -0.701 14.043 1.00 93.75 89 SER A O 1
ATOM 691 N N . GLU A 1 90 ? -21.417 0.822 12.404 1.00 94.19 90 GLU A N 1
ATOM 692 C CA . GLU A 1 90 ? -22.484 0.132 11.673 1.00 94.19 90 GLU A CA 1
ATOM 693 C C . GLU A 1 90 ? -22.013 -1.209 11.086 1.00 94.19 90 GLU A C 1
ATOM 695 O O . GLU A 1 90 ? -22.702 -2.218 11.233 1.00 94.19 90 GLU A O 1
ATOM 700 N N . ALA A 1 91 ? -20.825 -1.250 10.475 1.00 94.00 91 ALA A N 1
ATOM 701 C CA . ALA A 1 91 ? -20.293 -2.453 9.832 1.00 94.00 91 ALA A CA 1
ATOM 702 C C . ALA A 1 91 ? -19.888 -3.553 10.829 1.00 94.00 91 ALA A C 1
ATOM 704 O O . ALA A 1 91 ? -19.975 -4.737 10.512 1.00 94.00 91 ALA A O 1
ATOM 705 N N . THR A 1 92 ? -19.435 -3.174 12.028 1.00 91.69 92 THR A N 1
ATOM 706 C CA . THR A 1 92 ? -18.972 -4.115 13.066 1.00 91.69 92 THR A CA 1
ATOM 707 C C . THR A 1 92 ? -20.014 -4.391 14.152 1.00 91.69 92 THR A C 1
ATOM 709 O O . THR A 1 92 ? -19.797 -5.265 14.988 1.00 91.69 92 THR A O 1
ATOM 712 N N . GLY A 1 93 ? -21.126 -3.645 14.185 1.00 90.94 93 GLY A N 1
ATOM 713 C CA . GLY A 1 93 ? -22.133 -3.715 15.252 1.00 90.94 93 GLY A CA 1
ATOM 714 C C . GLY A 1 93 ? -21.651 -3.189 16.612 1.00 90.94 93 GLY A C 1
ATOM 715 O O . GLY A 1 93 ? -22.295 -3.427 17.635 1.00 90.94 93 GLY A O 1
ATOM 716 N N . THR A 1 94 ? -20.514 -2.492 16.646 1.00 89.38 94 THR A N 1
ATOM 717 C CA . THR A 1 94 ? -19.902 -1.950 17.869 1.00 89.38 94 THR A CA 1
ATOM 718 C C . THR A 1 94 ? -20.351 -0.510 18.084 1.00 89.38 94 THR A C 1
ATOM 720 O O . THR A 1 94 ? -20.565 0.215 17.123 1.00 89.38 94 THR A O 1
ATOM 723 N N . LYS A 1 95 ? -20.488 -0.046 19.331 1.00 90.94 95 LYS A N 1
ATOM 724 C CA . LYS A 1 95 ? -20.870 1.350 19.617 1.00 90.94 95 LYS A CA 1
ATOM 725 C C . LYS A 1 95 ? -19.779 2.328 19.167 1.00 90.94 95 LYS A C 1
ATOM 727 O O . LYS A 1 95 ? -18.603 2.088 19.427 1.00 90.94 95 LYS A O 1
ATOM 732 N N . GLU A 1 96 ? -20.170 3.478 18.613 1.00 89.62 96 GLU A N 1
ATOM 733 C CA . GLU A 1 96 ? -19.229 4.532 18.191 1.00 89.62 96 GLU A CA 1
ATOM 734 C C . GLU A 1 96 ? -18.252 4.962 19.297 1.00 89.62 96 GLU A C 1
ATOM 736 O O . GLU A 1 96 ? -17.092 5.242 19.013 1.00 89.62 96 GLU A O 1
ATOM 741 N N . ALA A 1 97 ? -18.701 5.003 20.557 1.00 90.12 97 ALA A N 1
ATOM 742 C CA . ALA A 1 97 ? -17.849 5.350 21.697 1.00 90.12 97 ALA A CA 1
ATOM 743 C C . ALA A 1 97 ? -16.663 4.382 21.853 1.00 90.12 97 ALA A C 1
ATOM 745 O O . ALA A 1 97 ? -15.541 4.820 22.064 1.00 90.12 97 ALA A O 1
ATOM 746 N N . THR A 1 98 ? -16.896 3.082 21.667 1.00 88.50 98 THR A N 1
ATOM 747 C CA . THR A 1 98 ? -15.847 2.057 21.740 1.00 88.50 98 THR A CA 1
ATOM 748 C C . THR A 1 98 ? -14.880 2.156 20.561 1.00 88.50 98 THR A C 1
ATOM 750 O O . THR A 1 98 ? -13.682 1.990 20.747 1.00 88.50 98 THR A O 1
ATOM 753 N N . ILE A 1 99 ? -15.372 2.475 19.357 1.00 89.06 99 ILE A N 1
ATOM 754 C CA . ILE A 1 99 ? -14.506 2.709 18.189 1.00 89.06 99 ILE A CA 1
ATOM 755 C C . ILE A 1 99 ? -13.624 3.948 18.404 1.00 89.06 99 ILE A C 1
ATOM 757 O O . ILE A 1 99 ? -12.442 3.911 18.086 1.00 89.06 99 ILE A O 1
ATOM 761 N N . LYS A 1 100 ? -14.169 5.019 18.997 1.00 88.19 100 LYS A N 1
ATOM 762 C CA . LYS A 1 100 ? -13.410 6.233 19.350 1.00 88.19 100 LYS A CA 1
ATOM 763 C C . LYS A 1 100 ? -12.329 5.996 20.401 1.00 88.19 100 LYS A C 1
ATOM 765 O O . LYS A 1 100 ? -11.336 6.700 20.382 1.00 88.19 100 LYS A O 1
ATOM 770 N N . GLU A 1 101 ? -12.530 5.060 21.325 1.00 88.75 101 GLU A N 1
ATOM 771 C CA . GLU A 1 101 ? -11.527 4.715 22.344 1.00 88.75 101 GLU A CA 1
ATOM 772 C C . GLU A 1 101 ? -10.370 3.870 21.787 1.00 88.75 101 GLU A C 1
ATOM 774 O O . GLU A 1 101 ? -9.287 3.863 22.365 1.00 88.75 101 GLU A O 1
ATOM 779 N N . GLN A 1 102 ? -10.597 3.137 20.693 1.00 78.56 102 GLN A N 1
ATOM 780 C CA . GLN A 1 102 ? -9.589 2.284 20.049 1.00 78.56 102 GLN A CA 1
ATOM 781 C C . GLN A 1 102 ? -8.735 3.020 19.006 1.00 78.56 102 GLN A C 1
ATOM 783 O O . GLN A 1 102 ? -7.719 2.474 18.576 1.00 78.56 102 GLN A O 1
ATOM 788 N N . TYR A 1 103 ? -9.174 4.206 18.582 1.00 65.69 103 TYR A N 1
ATOM 789 C CA . TYR A 1 103 ? -8.545 5.038 17.557 1.00 65.69 103 TYR A CA 1
ATOM 790 C C . TYR A 1 103 ? -7.660 6.114 18.193 1.00 65.69 103 TYR A C 1
ATOM 792 O O . TYR A 1 103 ? -6.540 6.330 17.682 1.00 65.69 103 TYR A O 1
#

Radius of gyration: 17.24 Å; chains: 1; bounding box: 43×35×40 Å

Sequence (103 aa):
AAFDPAGAAKWKAGEPVPFSFFRDTLDAIAEEPKRLRIQQLVTECLRAIALRTPEDLLPVVYLFARRLAPAHEGMEMNVGDAALIKTLSEATGTKEATIKEQY

Organism: NCBI:txid676789